Protein AF-A0A9X4EB03-F1 (afdb_monomer_lite)

pLDDT: mean 84.64, std 16.38, range [39.34, 98.44]

Sequence (100 aa):
MSERILPRVTKGRRSTFFDDPAVDQVMTFFLELMTEVMVLRDRQDTLERLLETKGTVSRADLRDLPVAPEVEAERTAERAAFVERILRIHLSPNGEQGDR

Structure (mmCIF, N/CA/C/O backbone):
data_AF-A0A9X4EB03-F1
#
_entry.id   AF-A0A9X4EB03-F1
#
loop_
_atom_site.group_PDB
_atom_site.id
_atom_site.type_symbol
_atom_site.label_atom_id
_atom_site.label_alt_id
_atom_site.label_comp_id
_atom_site.label_asym_id
_atom_site.label_entity_id
_atom_site.label_seq_id
_atom_site.pdbx_PDB_ins_code
_atom_site.Cartn_x
_atom_site.Cartn_y
_atom_site.Cartn_z
_atom_site.occupancy
_atom_site.B_iso_or_equiv
_atom_site.auth_seq_id
_atom_site.auth_comp_id
_atom_site.auth_asym_id
_atom_site.auth_atom_id
_atom_site.pdbx_PDB_model_num
ATOM 1 N N . MET A 1 1 ? 36.763 43.383 -21.157 1.00 45.19 1 MET A N 1
ATOM 2 C CA . MET A 1 1 ? 36.125 42.360 -20.301 1.00 45.19 1 MET A CA 1
ATOM 3 C C . MET A 1 1 ? 35.562 41.295 -21.225 1.00 45.19 1 MET A C 1
ATOM 5 O O . MET A 1 1 ? 34.718 41.633 -22.036 1.00 45.19 1 MET A O 1
ATOM 9 N N . SER A 1 2 ? 36.122 40.082 -21.212 1.00 59.91 2 SER A N 1
ATOM 10 C CA . SER A 1 2 ? 35.742 39.018 -22.155 1.00 59.91 2 SER A CA 1
ATOM 11 C C . SER A 1 2 ? 34.514 38.274 -21.634 1.00 59.91 2 SER A C 1
ATOM 13 O O . SER A 1 2 ? 34.546 37.725 -20.531 1.00 59.91 2 SER A O 1
ATOM 15 N N . GLU A 1 3 ? 33.432 38.305 -22.404 1.00 68.00 3 GLU A N 1
ATOM 16 C CA . GLU A 1 3 ? 32.163 37.658 -22.089 1.00 68.00 3 GLU A CA 1
ATOM 17 C C . GLU A 1 3 ? 32.305 36.138 -22.261 1.00 68.00 3 GLU A C 1
ATOM 19 O O . GLU A 1 3 ? 32.491 35.622 -23.363 1.00 68.00 3 GLU A O 1
ATOM 24 N N . ARG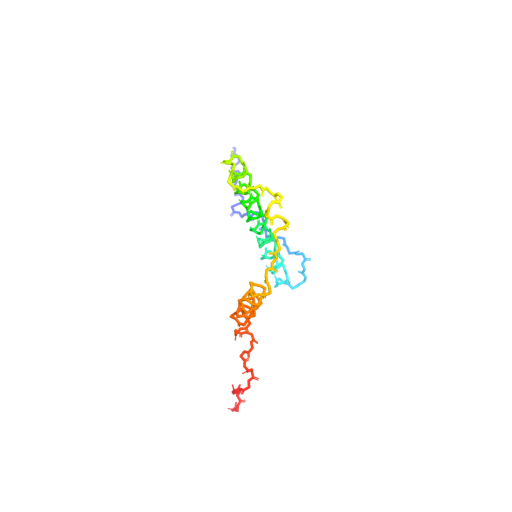 A 1 4 ? 32.277 35.395 -21.147 1.00 67.50 4 ARG A N 1
ATOM 25 C CA . ARG A 1 4 ? 32.264 33.927 -21.176 1.00 67.50 4 ARG A CA 1
ATOM 26 C C . ARG A 1 4 ? 30.849 33.446 -21.466 1.00 67.50 4 ARG A C 1
ATOM 28 O O . ARG A 1 4 ? 30.002 33.436 -20.578 1.00 67.50 4 ARG A O 1
ATOM 35 N N . ILE A 1 5 ? 30.624 32.975 -22.686 1.00 73.38 5 ILE A N 1
ATOM 36 C CA . ILE A 1 5 ? 29.410 32.240 -23.042 1.00 73.38 5 ILE A CA 1
ATOM 37 C C . ILE A 1 5 ? 29.485 30.863 -22.374 1.00 73.38 5 ILE A C 1
ATOM 39 O O . ILE A 1 5 ? 30.325 30.030 -22.718 1.00 73.38 5 ILE A O 1
ATOM 43 N N . LEU A 1 6 ? 28.624 30.634 -21.381 1.00 72.19 6 LEU A N 1
ATOM 44 C CA . LEU A 1 6 ? 28.484 29.326 -20.749 1.00 72.19 6 LEU A CA 1
ATOM 45 C C . LEU A 1 6 ? 27.738 28.379 -21.706 1.00 72.19 6 LEU A C 1
ATOM 47 O O . LEU A 1 6 ? 26.689 28.752 -22.237 1.00 72.19 6 LEU A O 1
ATOM 51 N N . PRO A 1 7 ? 28.238 27.154 -21.938 1.00 69.25 7 PRO A N 1
ATOM 52 C CA . PRO A 1 7 ? 27.573 26.205 -22.819 1.00 69.25 7 PRO A CA 1
ATOM 53 C C . PRO A 1 7 ? 26.194 25.826 -22.253 1.00 69.25 7 PRO A C 1
ATOM 55 O O . PRO A 1 7 ? 26.094 25.263 -21.165 1.00 69.25 7 PRO A O 1
ATOM 58 N N . ARG A 1 8 ? 25.124 26.100 -23.013 1.00 69.00 8 ARG A N 1
ATOM 59 C CA . ARG A 1 8 ? 23.739 25.660 -22.738 1.00 69.00 8 ARG A CA 1
ATOM 60 C C . ARG A 1 8 ? 23.533 24.192 -23.123 1.00 69.00 8 ARG A C 1
ATOM 62 O O . ARG A 1 8 ? 22.614 23.856 -23.864 1.00 69.00 8 ARG A O 1
ATOM 69 N N . VAL A 1 9 ? 24.402 23.311 -22.647 1.00 65.19 9 VAL A N 1
ATOM 70 C CA . VAL A 1 9 ? 24.180 21.867 -22.755 1.00 65.19 9 VAL A CA 1
ATOM 71 C C . VAL A 1 9 ? 24.068 21.343 -21.338 1.00 65.19 9 VAL A C 1
ATOM 73 O O . VAL A 1 9 ? 24.990 21.503 -20.539 1.00 65.19 9 VAL A O 1
ATOM 76 N N . THR A 1 10 ? 22.918 20.767 -20.999 1.00 62.00 10 THR A N 1
ATOM 77 C CA . THR A 1 10 ? 22.699 20.135 -19.698 1.00 62.00 10 THR A CA 1
ATOM 78 C C . THR A 1 10 ? 23.728 19.020 -19.527 1.00 62.00 10 THR A C 1
ATOM 80 O O . THR A 1 10 ? 23.679 18.003 -20.220 1.00 62.00 10 THR A O 1
ATOM 83 N N . LYS A 1 11 ? 24.699 19.213 -18.629 1.00 55.19 11 LYS A N 1
ATOM 84 C CA . LYS A 1 11 ? 25.614 18.147 -18.210 1.00 55.19 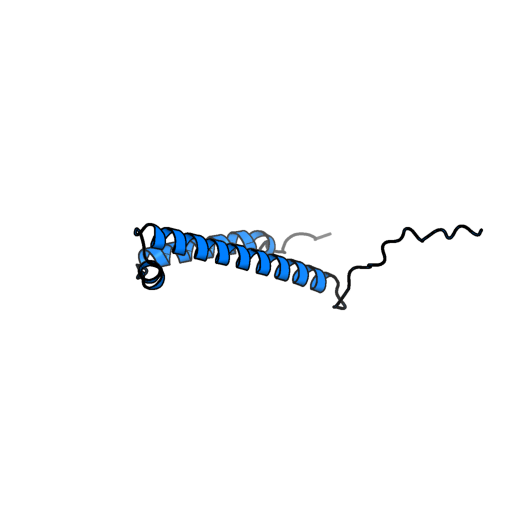11 LYS A CA 1
ATOM 85 C C . LYS A 1 11 ? 24.792 17.110 -17.451 1.00 55.19 11 LYS A C 1
ATOM 87 O O . LYS A 1 11 ? 24.406 17.345 -16.315 1.00 55.19 11 LYS A O 1
ATOM 92 N N . GLY A 1 12 ? 24.500 15.996 -18.110 1.00 63.28 12 GLY A N 1
ATOM 93 C CA . GLY A 1 12 ? 23.712 14.918 -17.525 1.00 63.28 12 GLY A CA 1
ATOM 94 C C . GLY A 1 12 ? 23.161 13.994 -18.594 1.00 63.28 12 GLY A C 1
ATOM 95 O O . GLY A 1 12 ? 21.950 13.875 -18.742 1.00 63.28 12 GLY A O 1
ATOM 96 N N . ARG A 1 13 ? 24.036 13.335 -19.367 1.00 60.91 13 ARG A N 1
ATOM 97 C CA . ARG A 1 13 ? 23.601 12.088 -20.007 1.00 60.91 13 ARG A CA 1
ATOM 98 C C . ARG A 1 13 ? 23.165 11.174 -18.854 1.00 60.91 13 ARG A C 1
ATOM 100 O O . ARG A 1 13 ? 23.922 11.046 -17.892 1.00 60.91 13 ARG A O 1
ATOM 107 N N . ARG A 1 14 ? 21.937 10.643 -18.906 1.00 67.00 14 ARG A N 1
ATOM 108 C CA . ARG A 1 14 ? 21.396 9.729 -17.885 1.00 67.00 14 ARG A CA 1
ATOM 109 C C . ARG A 1 14 ? 22.449 8.654 -17.604 1.00 67.00 14 ARG A C 1
ATOM 111 O O . ARG A 1 14 ? 23.009 8.116 -18.557 1.00 67.00 14 ARG A O 1
ATOM 118 N N . SER A 1 15 ? 22.769 8.427 -16.329 1.00 72.88 15 SER A N 1
ATOM 119 C CA . SER A 1 15 ? 23.744 7.400 -15.952 1.00 72.88 15 SER A CA 1
ATOM 120 C C . SER A 1 15 ? 23.246 6.058 -16.475 1.00 72.88 15 SER A C 1
ATOM 122 O O . SER A 1 15 ? 22.121 5.673 -16.161 1.00 72.88 15 SER A O 1
ATOM 124 N N . THR A 1 16 ? 24.053 5.405 -17.304 1.00 79.00 16 THR A N 1
ATOM 125 C CA . THR A 1 16 ? 23.818 4.042 -17.781 1.00 79.00 16 THR A CA 1
ATOM 126 C C . THR A 1 16 ? 24.635 3.110 -16.904 1.00 79.00 16 THR A C 1
ATOM 128 O O . THR A 1 16 ? 25.852 3.294 -16.806 1.00 79.00 16 THR A O 1
ATOM 131 N N . PHE A 1 17 ? 23.986 2.169 -16.229 1.00 84.38 17 PHE A N 1
ATOM 132 C CA . PHE A 1 17 ? 24.655 1.247 -15.311 1.00 84.38 17 PHE A CA 1
ATOM 133 C C . PHE A 1 17 ? 24.879 -0.128 -15.939 1.00 84.38 17 PHE A C 1
ATOM 135 O O . PHE A 1 17 ? 25.801 -0.828 -15.525 1.00 84.38 17 PHE A O 1
ATOM 142 N N . PHE A 1 18 ? 24.079 -0.491 -16.943 1.00 89.56 18 PHE A N 1
ATOM 143 C CA . PHE A 1 18 ? 24.164 -1.774 -17.636 1.00 89.56 18 PHE A CA 1
ATOM 144 C C . PHE A 1 18 ? 24.461 -1.600 -19.127 1.00 89.56 18 PHE A C 1
ATOM 146 O O . PHE A 1 18 ? 24.215 -0.544 -19.710 1.00 89.56 18 PHE A O 1
ATOM 153 N N . ASP A 1 19 ? 24.979 -2.667 -19.742 1.00 90.06 19 ASP A N 1
ATOM 154 C CA . ASP A 1 19 ? 25.296 -2.691 -21.175 1.00 90.06 19 ASP A CA 1
ATOM 155 C C . ASP A 1 19 ? 24.038 -2.589 -22.049 1.00 90.06 19 ASP A C 1
ATOM 157 O O . ASP A 1 19 ? 24.069 -1.967 -23.111 1.00 90.06 19 ASP A O 1
ATOM 161 N N . ASP A 1 20 ? 22.927 -3.178 -21.594 1.00 91.81 20 ASP A N 1
ATOM 162 C CA . ASP A 1 20 ? 21.619 -3.061 -22.235 1.00 91.81 20 ASP A CA 1
ATOM 163 C C . ASP A 1 20 ? 20.799 -1.933 -21.571 1.00 91.81 20 ASP A C 1
ATOM 165 O O . ASP A 1 20 ? 20.373 -2.078 -20.417 1.0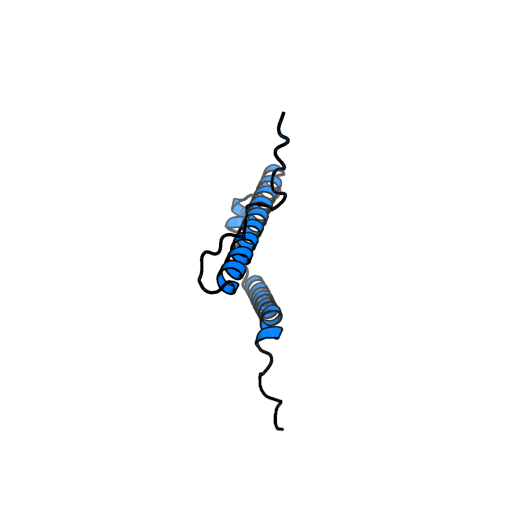0 91.81 20 ASP A O 1
ATOM 169 N N . PRO A 1 21 ? 20.513 -0.826 -22.288 1.00 88.19 21 PRO A N 1
ATOM 170 C CA . PRO A 1 21 ? 19.698 0.275 -21.775 1.00 88.19 21 PRO A CA 1
ATOM 171 C C . PRO A 1 21 ? 18.290 -0.142 -21.328 1.00 88.19 21 PRO A C 1
ATOM 173 O O . PRO A 1 21 ? 17.677 0.551 -20.511 1.00 88.19 21 PRO A O 1
ATOM 176 N N . ALA A 1 22 ? 17.757 -1.258 -21.839 1.00 91.38 22 ALA A N 1
ATOM 177 C CA . ALA A 1 22 ? 16.469 -1.785 -21.402 1.00 91.38 22 ALA A CA 1
ATOM 178 C C . ALA A 1 22 ? 16.496 -2.199 -19.921 1.00 91.38 22 ALA A C 1
ATOM 180 O O . ALA A 1 22 ? 15.501 -2.020 -19.217 1.00 91.38 22 ALA A O 1
ATOM 181 N N . VAL A 1 23 ? 17.636 -2.680 -19.416 1.00 93.44 23 VAL A N 1
ATOM 182 C CA . VAL A 1 23 ? 17.792 -3.083 -18.010 1.00 93.44 23 VAL A CA 1
ATOM 183 C C . VAL A 1 23 ? 17.749 -1.861 -17.093 1.00 93.44 23 VAL A C 1
ATOM 185 O O . VAL A 1 23 ? 17.013 -1.862 -16.107 1.00 93.44 23 VAL A O 1
ATOM 188 N N . ASP A 1 24 ? 18.449 -0.781 -17.451 1.00 90.50 24 ASP A N 1
ATOM 189 C CA . ASP A 1 24 ? 18.387 0.494 -16.719 1.00 90.50 24 ASP A CA 1
ATOM 190 C C . ASP A 1 24 ? 16.955 1.059 -16.664 1.00 90.50 24 ASP A C 1
ATOM 192 O O . ASP A 1 24 ? 16.516 1.617 -15.649 1.00 90.50 24 ASP A O 1
ATOM 196 N N . GLN A 1 25 ? 16.198 0.894 -17.752 1.00 90.81 25 GLN A N 1
ATOM 197 C CA . GLN A 1 25 ? 14.808 1.331 -17.828 1.00 90.81 25 GLN A CA 1
ATOM 198 C C . GLN A 1 25 ? 13.895 0.502 -16.912 1.00 90.81 25 GLN A C 1
ATOM 200 O O . GLN A 1 25 ? 13.095 1.075 -16.172 1.00 90.81 25 GLN A O 1
ATOM 205 N N . VAL A 1 26 ? 14.040 -0.827 -16.906 1.00 94.31 26 VAL A N 1
ATOM 206 C CA . VAL A 1 26 ? 13.285 -1.714 -16.005 1.00 94.31 26 VAL A CA 1
ATOM 207 C C . VAL A 1 26 ? 13.624 -1.429 -14.542 1.00 94.31 26 VAL A C 1
ATOM 209 O O . VAL A 1 26 ? 12.718 -1.345 -13.715 1.00 94.31 26 VAL A O 1
ATOM 212 N N . MET A 1 27 ? 14.900 -1.203 -14.219 1.00 93.56 27 MET A N 1
ATOM 213 C CA . MET A 1 27 ? 15.317 -0.827 -12.865 1.00 93.56 27 MET A CA 1
ATOM 214 C C . MET A 1 27 ? 14.707 0.504 -12.424 1.00 93.56 27 MET A C 1
ATOM 216 O O . MET A 1 27 ? 14.289 0.630 -11.276 1.00 93.56 27 MET A O 1
ATOM 220 N N . THR A 1 28 ? 14.594 1.477 -13.334 1.00 92.31 28 THR A N 1
ATOM 221 C CA . THR A 1 28 ? 13.887 2.736 -13.051 1.00 92.31 28 THR A CA 1
ATOM 222 C C . THR A 1 28 ? 12.430 2.462 -12.678 1.00 92.31 28 THR A C 1
ATOM 224 O O . THR A 1 28 ? 11.986 2.902 -11.621 1.00 92.31 28 THR A O 1
ATOM 227 N N . PHE A 1 29 ? 11.702 1.699 -13.500 1.00 94.75 29 PHE A N 1
ATOM 228 C CA . PHE A 1 29 ? 10.302 1.365 -13.219 1.00 94.75 29 PHE A CA 1
ATOM 229 C C . PHE A 1 29 ? 10.138 0.599 -11.907 1.00 94.75 29 PHE A C 1
ATOM 231 O O . PHE A 1 29 ? 9.184 0.828 -11.169 1.00 94.75 29 PHE A O 1
ATOM 238 N N . PHE A 1 30 ? 11.077 -0.293 -11.593 1.00 96.44 30 PHE A N 1
ATOM 239 C CA . PHE A 1 30 ? 11.063 -1.040 -10.344 1.00 96.44 30 PHE A CA 1
ATOM 240 C C . PHE A 1 30 ? 11.257 -0.127 -9.129 1.00 96.44 30 PHE A C 1
ATOM 242 O O . PHE A 1 30 ? 10.512 -0.244 -8.159 1.00 96.44 30 PHE A O 1
ATOM 249 N N . LEU A 1 31 ? 12.204 0.815 -9.190 1.00 95.69 31 LEU A N 1
ATOM 250 C CA . LEU A 1 31 ? 12.416 1.797 -8.124 1.00 95.69 31 LEU A CA 1
ATOM 251 C C . LEU A 1 31 ? 11.189 2.694 -7.924 1.00 95.69 31 LEU A C 1
ATOM 253 O O . LEU A 1 31 ? 10.758 2.877 -6.788 1.00 95.69 31 LEU A O 1
ATOM 257 N N . GLU A 1 32 ? 10.599 3.199 -9.009 1.00 96.69 32 GLU A N 1
ATOM 258 C CA . GLU A 1 32 ? 9.363 3.991 -8.957 1.00 96.69 32 GLU A CA 1
ATOM 259 C C . GLU A 1 32 ? 8.219 3.186 -8.323 1.00 96.69 32 GLU A C 1
ATOM 261 O O . GLU A 1 32 ? 7.563 3.660 -7.396 1.00 96.69 32 GLU A O 1
ATOM 266 N N . LEU A 1 33 ? 8.036 1.928 -8.738 1.00 9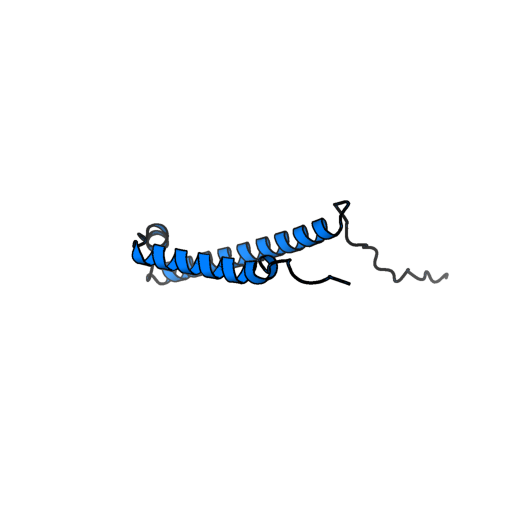7.75 33 LEU A N 1
ATOM 267 C CA . LEU A 1 33 ? 7.031 1.040 -8.156 1.00 97.75 33 LEU A CA 1
ATOM 268 C C . LEU A 1 33 ? 7.277 0.791 -6.661 1.00 97.75 33 LEU A C 1
ATOM 270 O O . LEU A 1 33 ? 6.330 0.805 -5.877 1.00 97.75 33 LEU A O 1
ATOM 274 N N . MET A 1 34 ? 8.528 0.582 -6.241 1.00 97.75 34 MET A N 1
ATOM 275 C CA . MET A 1 34 ? 8.872 0.432 -4.823 1.00 97.75 34 MET A CA 1
ATOM 276 C C . MET A 1 34 ? 8.519 1.686 -4.019 1.00 97.75 34 MET A C 1
ATOM 278 O O . MET A 1 34 ? 7.995 1.567 -2.909 1.00 97.75 34 MET A O 1
ATOM 282 N N . THR A 1 35 ? 8.780 2.874 -4.570 1.00 97.94 35 THR A N 1
ATOM 283 C CA . THR A 1 35 ? 8.401 4.144 -3.941 1.00 97.94 35 THR A CA 1
ATOM 284 C C . THR A 1 35 ? 6.888 4.244 -3.774 1.00 97.94 35 THR A C 1
ATOM 286 O O . THR A 1 35 ? 6.422 4.519 -2.670 1.00 97.94 35 THR A O 1
ATOM 289 N N . GLU A 1 36 ? 6.113 3.938 -4.812 1.00 98.12 36 GLU A N 1
ATOM 290 C CA . GLU A 1 36 ? 4.648 3.956 -4.732 1.00 98.12 36 GLU A CA 1
ATOM 291 C C . GLU A 1 36 ? 4.108 2.930 -3.720 1.00 98.12 36 GLU A C 1
ATOM 293 O O . GLU A 1 36 ? 3.209 3.233 -2.934 1.00 98.12 36 GLU A O 1
ATOM 298 N N . VAL A 1 37 ? 4.696 1.729 -3.653 1.00 98.38 37 VAL A N 1
ATOM 299 C CA . VAL A 1 37 ? 4.340 0.721 -2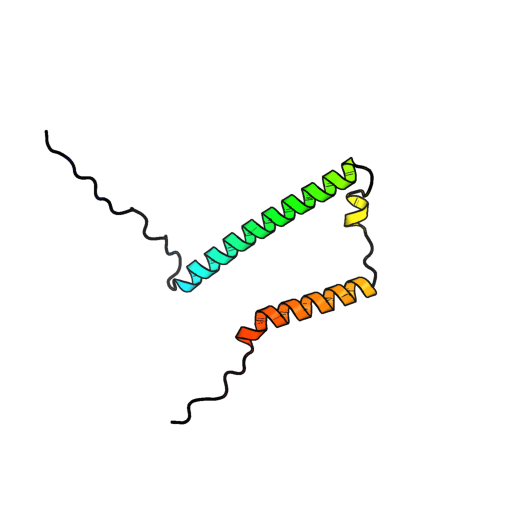.639 1.00 98.38 37 VAL A CA 1
ATOM 300 C C . VAL A 1 37 ? 4.617 1.229 -1.221 1.00 98.38 37 VAL A C 1
ATOM 302 O O . VAL A 1 37 ? 3.819 0.966 -0.319 1.00 98.38 37 VAL A O 1
ATOM 305 N N . MET A 1 38 ? 5.713 1.961 -1.005 1.00 98.25 38 MET A N 1
ATOM 306 C CA . MET A 1 38 ? 6.014 2.563 0.297 1.00 98.25 38 MET A CA 1
ATOM 307 C C . MET A 1 38 ? 4.972 3.624 0.673 1.00 98.25 38 MET A C 1
ATOM 309 O O . MET A 1 38 ? 4.429 3.579 1.773 1.00 98.25 38 MET A O 1
ATOM 313 N N . VAL A 1 39 ? 4.611 4.509 -0.261 1.00 98.31 39 VAL A N 1
ATOM 314 C CA . VAL A 1 39 ? 3.573 5.533 -0.043 1.00 98.31 39 VAL A CA 1
ATOM 315 C C . VAL A 1 39 ? 2.223 4.893 0.301 1.00 98.31 39 VAL A C 1
ATOM 317 O O . VAL A 1 39 ? 1.522 5.358 1.204 1.00 98.31 39 VAL A O 1
ATOM 320 N N . LEU A 1 40 ? 1.855 3.801 -0.377 1.00 98.44 40 LEU A N 1
ATOM 321 C CA . LEU A 1 40 ? 0.636 3.052 -0.064 1.00 98.44 40 LEU A CA 1
ATOM 322 C C . LEU A 1 40 ? 0.678 2.448 1.345 1.00 98.44 40 LEU A C 1
ATOM 324 O O . LEU A 1 40 ? -0.323 2.535 2.058 1.00 98.44 40 LEU A O 1
ATOM 328 N N . ARG A 1 41 ? 1.820 1.892 1.769 1.00 97.44 41 ARG A N 1
ATOM 329 C CA . ARG A 1 41 ? 2.008 1.351 3.127 1.00 97.44 41 ARG A CA 1
ATOM 330 C C . ARG A 1 41 ? 1.913 2.437 4.198 1.00 97.44 41 ARG A C 1
ATOM 332 O O . ARG A 1 41 ? 1.215 2.238 5.188 1.00 97.44 41 ARG A O 1
ATOM 339 N N . ASP A 1 42 ? 2.530 3.595 3.981 1.00 98.25 42 ASP A N 1
ATOM 340 C CA . ASP A 1 42 ? 2.461 4.727 4.917 1.00 98.25 42 ASP A CA 1
ATOM 341 C C . ASP A 1 42 ? 1.027 5.257 5.050 1.00 98.25 42 ASP A C 1
ATOM 343 O O . ASP A 1 42 ? 0.546 5.575 6.144 1.00 98.25 42 ASP A O 1
ATOM 347 N N . ARG A 1 43 ? 0.295 5.305 3.931 1.00 97.94 43 ARG A N 1
ATOM 348 C CA . ARG A 1 43 ? -1.124 5.660 3.937 1.00 97.94 43 ARG A CA 1
ATOM 349 C C . ARG A 1 43 ? -1.963 4.621 4.684 1.00 97.94 43 ARG A C 1
ATOM 351 O O . ARG A 1 43 ? -2.872 5.016 5.409 1.00 97.94 43 ARG A O 1
ATOM 358 N N . GLN A 1 44 ? -1.676 3.327 4.530 1.00 96.69 44 GLN A N 1
ATOM 359 C CA . GLN A 1 44 ? -2.341 2.262 5.288 1.00 96.69 44 GLN A CA 1
ATOM 360 C C . GLN A 1 44 ? -2.090 2.408 6.795 1.00 96.69 44 GLN A C 1
ATOM 362 O O . GLN A 1 44 ? -3.061 2.503 7.539 1.00 96.69 44 GLN A O 1
ATOM 367 N N . ASP A 1 45 ? -0.838 2.556 7.241 1.00 96.06 45 ASP A N 1
ATOM 368 C CA . ASP A 1 45 ? -0.510 2.776 8.664 1.00 96.06 45 ASP A CA 1
ATOM 369 C C . ASP A 1 45 ? -1.218 4.021 9.224 1.00 96.06 45 ASP A C 1
ATOM 371 O O . ASP A 1 45 ? -1.795 3.991 10.314 1.00 96.06 45 ASP A O 1
ATOM 375 N N . THR A 1 46 ? -1.270 5.106 8.445 1.00 97.00 46 THR A N 1
ATOM 376 C CA . THR A 1 46 ? -2.001 6.322 8.830 1.00 97.00 46 THR A CA 1
ATOM 377 C C . THR A 1 46 ? -3.493 6.050 9.045 1.00 97.00 46 THR A C 1
ATOM 379 O O . THR A 1 46 ? -4.077 6.535 10.018 1.00 97.00 46 THR A O 1
ATOM 382 N N . LEU A 1 47 ? -4.126 5.274 8.158 1.00 96.44 47 LEU A N 1
ATOM 383 C CA . LEU A 1 47 ? -5.535 4.894 8.288 1.00 96.44 47 LEU A CA 1
ATOM 384 C C . LEU A 1 47 ? -5.765 4.029 9.530 1.00 96.44 47 LEU A C 1
ATOM 386 O O . LEU A 1 47 ? -6.692 4.302 10.290 1.00 96.44 47 LEU A O 1
ATOM 390 N N . GLU A 1 48 ? -4.907 3.041 9.772 1.00 95.38 48 GLU A N 1
ATOM 391 C CA . GLU A 1 48 ? -4.992 2.168 10.945 1.00 95.38 48 GLU A CA 1
ATOM 392 C C . GLU A 1 48 ? -4.881 2.957 12.257 1.00 95.38 48 GLU A C 1
ATOM 394 O O . GLU A 1 48 ? -5.692 2.788 13.168 1.00 95.38 48 GLU A O 1
ATOM 399 N N . ARG A 1 49 ? -3.932 3.898 12.339 1.00 95.25 49 ARG A N 1
ATOM 400 C CA . ARG A 1 49 ? -3.775 4.786 13.503 1.00 95.25 49 ARG A CA 1
ATOM 401 C C . ARG A 1 49 ? -4.971 5.701 13.706 1.00 95.25 49 ARG A C 1
ATOM 403 O O . ARG A 1 49 ? -5.348 5.972 14.847 1.00 95.25 49 ARG A O 1
ATOM 410 N N . LEU A 1 50 ? -5.561 6.199 12.621 1.00 96.75 50 LEU A N 1
ATOM 411 C CA . LEU A 1 50 ? -6.744 7.048 12.694 1.00 96.75 50 LEU A CA 1
ATOM 412 C C . LEU A 1 50 ? -7.960 6.262 13.202 1.00 96.75 50 LEU A C 1
ATOM 414 O O . LEU A 1 50 ? -8.717 6.793 14.014 1.00 96.75 50 LEU A O 1
ATOM 418 N N . LEU A 1 51 ? -8.138 5.016 12.753 1.00 96.00 51 LEU A N 1
ATOM 419 C CA . LEU A 1 51 ? -9.199 4.119 13.225 1.00 96.00 51 LEU A CA 1
ATOM 420 C C . LEU A 1 51 ? -9.039 3.785 14.713 1.00 96.00 51 LEU A C 1
ATOM 422 O O . LEU A 1 51 ? -10.011 3.873 15.465 1.00 96.00 51 LEU A O 1
ATOM 426 N N . GLU A 1 52 ? -7.813 3.489 15.146 1.00 95.00 52 GLU A N 1
ATOM 427 C CA . GLU A 1 52 ? -7.504 3.208 16.551 1.00 95.00 52 GLU A CA 1
ATOM 428 C C . GLU A 1 52 ? -7.736 4.446 17.429 1.00 95.00 52 GLU A C 1
ATOM 430 O O . GLU A 1 52 ? -8.397 4.365 18.461 1.00 95.00 52 GLU A O 1
ATOM 435 N N . THR A 1 53 ? -7.290 5.623 16.977 1.00 95.06 53 THR A N 1
ATOM 436 C CA . THR A 1 53 ? -7.501 6.903 17.682 1.00 95.06 53 THR A CA 1
ATOM 437 C C . THR A 1 53 ? -8.985 7.247 17.825 1.00 95.06 53 THR A C 1
ATOM 439 O O . THR A 1 53 ? -9.397 7.831 18.825 1.00 95.06 53 THR A O 1
ATOM 442 N N . LYS A 1 54 ? -9.808 6.884 16.835 1.00 94.81 54 LYS A N 1
ATOM 443 C CA . LYS A 1 54 ? -11.267 7.062 16.877 1.00 94.81 54 LYS A CA 1
ATOM 444 C C . LYS A 1 54 ? -11.990 5.974 17.679 1.00 94.81 54 LYS A C 1
ATOM 446 O O . LYS A 1 54 ? -13.202 6.075 17.848 1.00 94.81 54 LYS A O 1
ATOM 451 N N . GLY A 1 55 ? -11.272 4.962 18.169 1.00 90.62 55 GLY A N 1
ATOM 452 C CA . GLY A 1 55 ? -11.805 3.896 19.016 1.00 90.62 55 GLY A CA 1
ATOM 453 C C . GLY A 1 55 ? -12.709 2.895 18.295 1.00 90.62 55 GLY A C 1
ATOM 454 O O . GLY A 1 55 ? -13.480 2.208 18.956 1.00 90.62 55 GLY A O 1
ATOM 455 N N . THR A 1 56 ? -12.662 2.821 16.959 1.00 91.38 56 THR A N 1
ATOM 456 C CA . THR A 1 56 ? -13.544 1.928 16.185 1.00 91.38 56 THR A CA 1
ATOM 457 C C . THR A 1 56 ? -12.941 0.550 15.954 1.00 91.38 56 THR A C 1
ATOM 459 O O . THR A 1 56 ? -13.644 -0.448 16.055 1.00 91.38 56 THR A O 1
ATOM 462 N N . VAL A 1 57 ? -11.656 0.500 15.600 1.00 92.81 57 VAL A N 1
ATOM 463 C CA . VAL A 1 57 ? -10.925 -0.730 15.270 1.00 92.81 57 VAL A CA 1
ATOM 464 C C . VAL A 1 57 ? -9.500 -0.551 15.774 1.00 92.81 57 VAL A C 1
ATOM 466 O O . VAL A 1 57 ? -8.870 0.454 15.439 1.00 92.81 57 VAL A O 1
ATOM 469 N N . SER A 1 58 ? -8.992 -1.482 16.580 1.00 92.94 58 SER A N 1
ATOM 470 C CA . SER A 1 58 ? -7.596 -1.437 17.018 1.00 92.94 58 SER A CA 1
ATOM 471 C C . SER A 1 58 ? -6.664 -2.019 15.957 1.00 92.94 58 SER A C 1
ATOM 473 O O . SER A 1 58 ? -7.062 -2.819 15.106 1.00 92.94 58 SER A O 1
ATOM 475 N N . ARG A 1 59 ? -5.375 -1.672 16.027 1.00 92.38 59 ARG A N 1
ATOM 476 C CA . ARG A 1 59 ? -4.373 -2.301 15.149 1.00 92.38 59 ARG A CA 1
ATOM 477 C C . ARG A 1 59 ? -4.220 -3.800 15.411 1.00 92.38 59 ARG A C 1
ATOM 479 O O . ARG A 1 59 ? -3.879 -4.546 14.497 1.00 92.38 59 ARG A O 1
ATOM 486 N N . ALA A 1 60 ? -4.482 -4.247 16.640 1.00 91.69 60 ALA A N 1
ATOM 487 C CA . ALA A 1 60 ? -4.494 -5.668 16.975 1.00 91.69 60 ALA A CA 1
ATOM 488 C C . ALA A 1 60 ? -5.653 -6.394 16.277 1.00 91.69 60 ALA A C 1
ATOM 490 O O . ALA A 1 60 ? -5.418 -7.435 15.672 1.00 91.69 60 ALA A O 1
ATOM 491 N N . ASP A 1 61 ? -6.852 -5.801 16.264 1.00 91.50 61 ASP A N 1
ATOM 492 C CA . ASP A 1 61 ? -8.022 -6.386 15.592 1.00 91.50 61 ASP A CA 1
ATOM 493 C C . ASP A 1 61 ? -7.773 -6.596 14.096 1.00 91.50 61 ASP A C 1
ATOM 495 O O . ASP A 1 61 ? -8.173 -7.615 13.548 1.00 91.50 61 ASP A O 1
ATOM 499 N N . LEU A 1 62 ? -7.091 -5.653 13.433 1.00 88.50 62 LEU A N 1
ATOM 500 C CA . LEU A 1 62 ? -6.748 -5.770 12.012 1.00 88.50 62 LEU A CA 1
ATOM 501 C C . LEU A 1 62 ? -5.676 -6.829 11.747 1.00 88.50 62 LEU A C 1
ATOM 503 O O . LEU A 1 62 ? -5.797 -7.594 10.792 1.00 88.50 62 LEU A O 1
ATOM 507 N N . ARG A 1 63 ? -4.623 -6.870 12.573 1.00 88.12 63 ARG A N 1
ATOM 508 C CA . ARG A 1 63 ? -3.510 -7.819 12.418 1.00 88.12 63 ARG A CA 1
ATOM 509 C C . ARG A 1 63 ? -3.947 -9.257 12.679 1.00 88.12 63 ARG A C 1
ATOM 511 O O . ARG A 1 63 ? -3.517 -10.162 11.969 1.00 88.12 63 ARG A O 1
ATOM 518 N N . ASP A 1 64 ? -4.767 -9.447 13.704 1.00 92.44 64 ASP A N 1
ATOM 519 C CA . ASP A 1 64 ? -5.136 -10.764 14.218 1.00 92.44 64 ASP A CA 1
ATOM 520 C C . ASP A 1 64 ? -6.503 -11.224 13.672 1.00 92.44 64 ASP A C 1
ATOM 522 O O . ASP A 1 64 ? -7.033 -12.247 14.109 1.00 92.44 64 ASP A O 1
ATOM 526 N N . LEU A 1 65 ? -7.070 -10.493 12.699 1.00 89.31 65 LEU A N 1
ATOM 527 C CA . LEU A 1 65 ? -8.334 -10.831 12.053 1.00 89.31 65 LEU A CA 1
ATOM 528 C C . LEU A 1 65 ? -8.230 -12.210 11.377 1.00 89.31 65 LEU A C 1
ATOM 530 O O . LEU A 1 65 ? -7.483 -12.356 10.402 1.00 89.31 65 LEU A O 1
ATOM 534 N N . PRO A 1 66 ? -8.993 -13.225 11.826 1.00 90.38 66 PRO A N 1
ATOM 535 C CA . PRO A 1 66 ? -9.007 -14.511 11.154 1.00 90.38 66 PRO A CA 1
ATOM 536 C C . PRO A 1 66 ? -9.628 -14.342 9.771 1.00 90.38 66 PRO A C 1
ATOM 538 O O . PRO A 1 66 ? -10.721 -13.788 9.630 1.00 90.38 66 PRO A O 1
ATOM 541 N N . VAL A 1 67 ? -8.947 -14.840 8.740 1.00 89.56 67 VAL A N 1
ATOM 542 C CA . VAL A 1 67 ? -9.523 -14.827 7.399 1.00 89.56 67 VAL A CA 1
ATOM 543 C C . VAL A 1 67 ? -10.366 -16.077 7.201 1.00 89.56 67 VAL A C 1
ATOM 545 O O . VAL A 1 67 ? -9.862 -17.198 7.273 1.00 89.56 67 VAL A O 1
ATOM 548 N N . ALA A 1 68 ? -11.662 -15.876 6.965 1.00 94.75 68 ALA A N 1
ATOM 549 C CA . ALA A 1 68 ? -12.578 -16.959 6.645 1.00 94.75 68 ALA A CA 1
ATOM 550 C C . ALA A 1 68 ? -12.192 -17.621 5.303 1.00 94.75 68 ALA A C 1
ATOM 552 O O . ALA A 1 68 ? -11.736 -16.916 4.392 1.00 94.75 68 ALA A O 1
ATOM 553 N N . PRO A 1 69 ? -12.388 -18.944 5.142 1.00 95.12 69 PRO A N 1
ATOM 554 C CA . PRO A 1 69 ? -12.056 -19.657 3.905 1.00 95.12 69 PRO A CA 1
ATOM 555 C C . PRO A 1 69 ? -12.674 -19.031 2.648 1.00 95.12 69 PRO A C 1
ATOM 557 O O . PRO A 1 69 ? -12.035 -18.985 1.599 1.00 95.12 69 PRO A O 1
ATOM 560 N N . GLU A 1 70 ? -13.891 -18.502 2.761 1.00 95.94 70 GLU A N 1
ATOM 561 C CA . GLU A 1 70 ? -14.623 -17.865 1.666 1.00 95.94 70 GLU A CA 1
ATOM 562 C C . GLU A 1 70 ? -13.934 -16.573 1.203 1.00 95.94 70 GLU A C 1
ATOM 564 O O . GLU A 1 70 ? -13.804 -16.334 0.003 1.00 95.94 70 GLU A O 1
ATOM 569 N N . VAL A 1 71 ? -13.421 -15.778 2.148 1.00 95.19 71 VAL A N 1
ATOM 570 C CA . VAL A 1 71 ? -12.704 -14.524 1.863 1.00 95.19 71 VAL A CA 1
ATOM 571 C C . VAL A 1 71 ? -11.351 -14.804 1.206 1.00 95.19 71 VAL A C 1
ATOM 573 O O . VAL A 1 71 ? -10.950 -14.096 0.283 1.00 95.19 71 VAL A O 1
ATOM 576 N N . GLU A 1 72 ? -10.630 -15.847 1.629 1.00 94.69 72 GLU A N 1
ATOM 577 C CA . GLU A 1 72 ? -9.390 -16.232 0.940 1.00 94.69 72 GLU A CA 1
ATOM 578 C C . GLU A 1 72 ? -9.645 -16.791 -0.467 1.00 94.69 72 GLU A C 1
ATOM 580 O O . GLU A 1 72 ? -8.849 -16.536 -1.378 1.00 94.69 72 GLU A O 1
ATOM 585 N N . ALA A 1 73 ? -10.756 -17.502 -0.681 1.00 96.62 73 ALA A N 1
ATOM 586 C CA . ALA A 1 73 ? -11.147 -17.967 -2.010 1.00 96.62 73 ALA A CA 1
ATOM 587 C C . ALA A 1 73 ? -11.446 -16.791 -2.957 1.00 96.62 73 ALA A C 1
ATOM 589 O O . ALA A 1 73 ? -10.930 -16.765 -4.077 1.00 96.62 73 ALA A O 1
ATOM 590 N N . GLU A 1 74 ? -12.196 -15.787 -2.489 1.00 96.62 74 GLU A N 1
ATOM 591 C CA . GLU A 1 74 ? -12.460 -14.542 -3.223 1.00 96.62 74 GLU A CA 1
ATOM 592 C C . GLU A 1 74 ? -11.152 -13.834 -3.600 1.00 96.62 74 GLU A C 1
ATOM 594 O O . GLU A 1 74 ? -10.877 -13.608 -4.781 1.00 96.62 74 GLU A O 1
ATOM 599 N N . ARG A 1 75 ? -10.271 -13.596 -2.621 1.00 96.38 75 ARG A N 1
ATOM 600 C CA . ARG A 1 75 ? -8.963 -12.964 -2.854 1.00 96.38 75 ARG A CA 1
ATOM 601 C C . ARG A 1 75 ? -8.102 -13.745 -3.841 1.00 96.38 75 ARG A C 1
ATOM 603 O O . ARG A 1 75 ? -7.374 -13.155 -4.639 1.00 96.38 75 ARG A O 1
ATOM 610 N N . THR A 1 76 ? -8.139 -15.072 -3.784 1.00 96.94 76 THR A N 1
ATOM 611 C CA . THR A 1 76 ? -7.390 -15.930 -4.709 1.00 96.94 76 THR A CA 1
ATOM 612 C C . THR A 1 76 ? -7.911 -15.782 -6.136 1.00 96.94 76 THR A C 1
ATOM 614 O O . THR A 1 76 ? -7.109 -15.605 -7.056 1.00 96.94 76 THR A O 1
ATOM 617 N N . ALA A 1 77 ? -9.233 -15.782 -6.324 1.00 97.31 77 ALA A N 1
ATOM 618 C CA . ALA A 1 77 ? -9.852 -15.563 -7.628 1.00 97.31 77 ALA A CA 1
ATOM 619 C C . ALA A 1 77 ? -9.521 -14.168 -8.189 1.00 97.31 77 ALA A C 1
ATOM 621 O O . ALA A 1 77 ? -9.141 -14.040 -9.355 1.00 97.31 77 ALA A O 1
ATOM 622 N N . GLU A 1 78 ? -9.578 -13.128 -7.356 1.00 96.69 78 GLU A N 1
ATOM 623 C CA . GLU A 1 78 ? -9.223 -11.763 -7.754 1.00 96.69 78 GLU A CA 1
ATOM 624 C C . GLU A 1 78 ? -7.756 -11.633 -8.178 1.00 96.69 78 GLU A C 1
ATOM 626 O O . GLU A 1 78 ? -7.461 -11.031 -9.217 1.00 96.69 78 GLU A O 1
ATOM 631 N N . ARG A 1 79 ? -6.830 -12.221 -7.407 1.00 96.75 79 ARG A N 1
ATOM 632 C CA . ARG A 1 79 ? -5.394 -12.247 -7.735 1.00 96.75 79 ARG A CA 1
ATOM 633 C C . ARG A 1 79 ? -5.144 -12.977 -9.053 1.00 96.75 79 ARG A C 1
ATOM 635 O O . ARG A 1 79 ? -4.390 -12.470 -9.881 1.00 96.75 79 ARG A O 1
ATOM 642 N N . ALA A 1 80 ? -5.795 -14.120 -9.276 1.00 95.44 80 ALA A N 1
ATOM 643 C CA . ALA A 1 80 ? -5.683 -14.863 -10.529 1.00 95.44 80 ALA A CA 1
ATOM 644 C C . ALA A 1 80 ? -6.163 -14.021 -11.724 1.00 95.44 80 ALA A C 1
ATOM 646 O O . ALA A 1 80 ? -5.431 -13.863 -12.700 1.00 95.44 80 ALA A O 1
ATOM 647 N N . ALA A 1 81 ? -7.334 -13.390 -11.608 1.00 95.12 81 ALA A N 1
ATOM 648 C CA . ALA A 1 81 ? -7.872 -12.519 -12.650 1.00 95.12 81 ALA A CA 1
ATOM 649 C C . ALA A 1 81 ? -6.984 -11.285 -12.902 1.00 95.12 81 ALA A C 1
ATOM 651 O O . ALA A 1 81 ? -6.875 -10.806 -14.031 1.00 95.12 81 ALA A O 1
ATOM 652 N N . PHE A 1 82 ? -6.347 -10.741 -11.862 1.00 93.56 82 PHE A N 1
ATOM 653 C CA . PHE A 1 82 ? -5.391 -9.641 -11.992 1.00 93.56 82 PHE A CA 1
ATOM 654 C C . PHE A 1 82 ? -4.145 -10.052 -12.781 1.00 93.56 82 PHE A C 1
ATOM 656 O O . PHE A 1 82 ? -3.771 -9.359 -13.728 1.00 93.56 82 PHE A O 1
ATOM 663 N N . VAL A 1 83 ? -3.549 -11.197 -12.439 1.00 93.75 83 VAL A N 1
ATOM 664 C CA . VAL A 1 83 ? -2.397 -11.751 -13.163 1.00 93.75 83 VAL A CA 1
ATOM 665 C C . VAL A 1 83 ? -2.758 -12.028 -14.621 1.00 93.75 83 VAL A C 1
ATOM 667 O O . VAL A 1 83 ? -2.011 -11.640 -15.516 1.00 93.75 83 VAL A O 1
ATOM 670 N N . GLU A 1 84 ? -3.927 -12.613 -14.881 1.00 93.81 84 GLU A N 1
ATOM 671 C CA . GLU A 1 84 ? -4.409 -12.858 -16.242 1.00 93.81 84 GLU A CA 1
ATOM 672 C C . GLU A 1 84 ? -4.530 -11.556 -17.051 1.00 93.81 84 GLU A C 1
ATOM 674 O O . GLU A 1 84 ? -4.081 -11.491 -18.195 1.00 93.81 84 GLU A O 1
ATOM 679 N N . ARG A 1 85 ? -5.081 -10.483 -16.462 1.00 93.00 85 ARG A N 1
ATOM 680 C CA . ARG A 1 85 ? -5.176 -9.169 -17.126 1.00 93.00 85 ARG A CA 1
ATOM 681 C C . ARG A 1 85 ? -3.807 -8.589 -17.478 1.00 93.00 85 ARG A C 1
ATOM 683 O O . ARG A 1 85 ? -3.671 -8.041 -18.568 1.00 93.00 85 ARG A O 1
ATOM 690 N N . ILE A 1 86 ? -2.820 -8.716 -16.590 1.00 89.25 86 ILE A N 1
ATOM 691 C CA . ILE A 1 86 ? -1.447 -8.247 -16.841 1.00 89.25 86 ILE A CA 1
ATOM 692 C C . ILE A 1 86 ? -0.794 -9.064 -17.957 1.00 89.25 86 ILE A C 1
ATOM 694 O O . ILE A 1 86 ? -0.210 -8.505 -18.883 1.00 89.25 86 ILE A O 1
ATOM 698 N N . LEU A 1 87 ? -0.899 -10.391 -17.884 1.00 90.56 87 LEU A N 1
ATOM 699 C CA . LEU A 1 87 ? -0.197 -11.289 -18.798 1.00 90.56 87 LEU A CA 1
ATOM 700 C C . LEU A 1 87 ? -0.882 -11.444 -20.153 1.00 90.56 87 LEU A C 1
ATOM 702 O O . LEU A 1 87 ? -0.251 -11.940 -21.080 1.00 90.56 87 LEU A O 1
ATOM 706 N N . ARG A 1 88 ? -2.128 -10.988 -20.314 1.00 87.56 88 ARG A N 1
ATOM 707 C CA . ARG A 1 88 ? -2.896 -11.092 -21.565 1.00 87.56 88 ARG A CA 1
ATOM 708 C C . ARG A 1 88 ? -2.118 -10.647 -22.806 1.00 87.56 88 ARG A C 1
ATOM 710 O O . ARG A 1 88 ? -2.209 -11.285 -23.849 1.00 87.56 88 ARG A O 1
ATOM 717 N N . ILE A 1 89 ? -1.340 -9.571 -22.693 1.00 72.31 89 ILE A N 1
ATOM 718 C CA . ILE A 1 89 ? -0.546 -9.028 -23.807 1.00 72.31 89 ILE A CA 1
ATOM 719 C C . ILE A 1 89 ? 0.667 -9.922 -24.117 1.00 72.31 89 ILE A C 1
ATOM 721 O O . ILE A 1 89 ? 1.062 -10.045 -25.271 1.00 72.31 89 ILE A O 1
ATOM 725 N N . HIS A 1 90 ? 1.221 -10.600 -23.111 1.00 70.50 90 HIS A N 1
ATOM 726 C C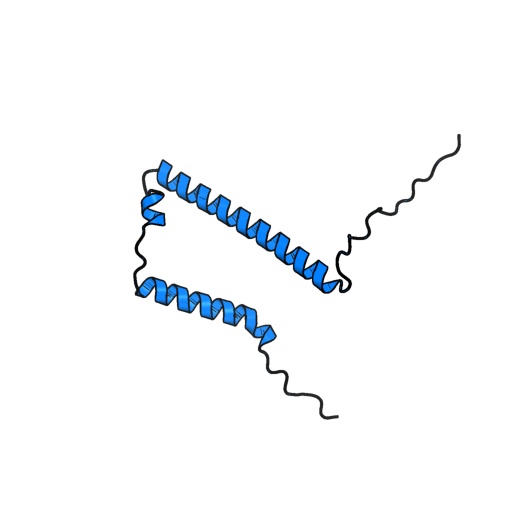A . HIS A 1 90 ? 2.397 -11.465 -23.243 1.00 70.50 90 HIS A CA 1
ATOM 727 C C . HIS A 1 90 ? 2.060 -12.926 -23.582 1.00 70.50 90 HIS A C 1
ATOM 729 O O . HIS A 1 90 ? 2.921 -13.639 -24.085 1.00 70.50 90 HIS A O 1
ATOM 735 N N . LEU A 1 91 ? 0.824 -13.368 -23.330 1.00 61.19 91 LEU A N 1
ATOM 736 C CA . LEU A 1 91 ? 0.343 -14.724 -23.624 1.00 61.19 91 LEU A CA 1
ATOM 737 C C . LEU A 1 91 ? -0.341 -14.854 -24.994 1.00 61.19 91 LEU A C 1
ATOM 739 O O . LEU A 1 91 ? -0.872 -15.919 -25.309 1.00 61.19 91 LEU A O 1
ATOM 743 N N . SER A 1 92 ? -0.357 -13.785 -25.798 1.00 53.25 92 SER A N 1
ATOM 744 C CA . SER A 1 92 ? -0.861 -13.860 -27.171 1.00 53.25 92 SER A CA 1
ATOM 745 C C . SER A 1 92 ? -0.028 -14.898 -27.934 1.00 53.25 92 SER A C 1
ATOM 747 O O . SER A 1 92 ? 1.199 -14.775 -27.946 1.00 53.25 92 SER A O 1
ATOM 749 N N . PRO A 1 93 ? -0.645 -15.944 -28.516 1.00 51.81 93 PRO A N 1
ATOM 750 C CA . PRO A 1 93 ? 0.096 -16.994 -29.189 1.00 51.81 93 PRO A CA 1
ATOM 751 C C . PRO A 1 93 ? 0.833 -16.369 -30.367 1.00 51.81 93 PRO A C 1
ATOM 753 O O . PRO A 1 93 ? 0.230 -15.921 -31.339 1.00 51.81 93 PRO A O 1
ATOM 756 N N . ASN A 1 94 ? 2.157 -16.321 -30.265 1.00 53.34 94 ASN A N 1
ATOM 757 C CA . ASN A 1 94 ? 3.005 -16.040 -31.403 1.00 53.34 94 ASN A CA 1
ATOM 758 C C . ASN A 1 94 ? 2.919 -17.274 -32.312 1.00 53.34 94 ASN A C 1
ATOM 760 O O . ASN A 1 94 ? 3.579 -18.283 -32.065 1.00 53.34 94 ASN A O 1
ATOM 764 N N . GLY A 1 95 ? 2.014 -17.232 -33.287 1.00 54.19 95 GLY A N 1
ATOM 765 C CA . GLY A 1 95 ? 1.728 -18.374 -34.140 1.00 54.19 95 GLY A CA 1
ATOM 766 C C . GLY A 1 95 ? 0.665 -18.093 -35.188 1.00 54.19 95 GLY A C 1
ATOM 767 O O . GLY A 1 95 ? -0.286 -18.850 -35.257 1.00 54.19 95 GLY A O 1
ATOM 768 N N . GLU A 1 96 ? 0.807 -17.019 -35.968 1.00 52.53 96 GLU A N 1
ATOM 769 C CA . GLU A 1 96 ? 0.379 -16.959 -37.374 1.00 52.53 96 GLU A CA 1
ATOM 770 C C . GLU A 1 96 ? 0.925 -15.676 -38.040 1.00 52.53 96 GLU A C 1
ATOM 772 O O . GLU A 1 96 ? 0.937 -14.615 -37.426 1.00 52.53 96 GLU A O 1
ATOM 777 N N . GLN A 1 97 ? 1.371 -15.809 -39.299 1.00 44.44 97 GLN A N 1
ATOM 778 C CA . GLN A 1 97 ? 2.151 -14.882 -40.153 1.00 44.44 97 GLN A CA 1
ATOM 779 C C . GLN A 1 97 ? 3.672 -14.796 -39.861 1.00 44.44 97 GLN A C 1
ATOM 781 O O . GLN A 1 97 ? 4.088 -14.442 -38.769 1.00 44.44 97 GLN A O 1
ATOM 786 N N . GLY A 1 98 ? 4.589 -15.050 -40.806 1.00 39.34 98 GLY A N 1
ATOM 787 C CA . GLY A 1 98 ? 4.459 -15.032 -42.265 1.00 39.34 98 GLY A CA 1
ATOM 788 C C . GLY A 1 98 ? 4.849 -16.336 -42.966 1.00 39.34 98 GLY A C 1
ATOM 789 O O . GLY A 1 98 ? 6.002 -16.753 -42.946 1.00 39.34 98 GLY A O 1
ATOM 790 N N . ASP A 1 99 ? 3.867 -16.914 -43.653 1.00 43.31 99 ASP A N 1
ATOM 791 C CA . ASP A 1 99 ? 4.069 -17.456 -44.993 1.00 43.31 99 ASP A CA 1
ATOM 792 C C . ASP A 1 99 ? 4.037 -16.262 -45.963 1.00 43.31 99 ASP A C 1
ATOM 794 O O . ASP A 1 99 ? 3.021 -15.555 -46.011 1.00 43.31 99 ASP A O 1
ATOM 798 N N . ARG A 1 100 ? 5.182 -15.995 -46.608 1.00 44.00 100 ARG A N 1
ATOM 799 C CA . ARG A 1 100 ? 5.416 -15.369 -47.929 1.00 44.00 100 ARG A CA 1
ATOM 800 C C . ARG A 1 100 ? 6.847 -14.853 -48.048 1.00 44.00 100 ARG A C 1
ATOM 802 O O . ARG A 1 100 ? 7.227 -13.980 -47.238 1.00 44.00 100 ARG A O 1
#

Foldseek 3Di:
DDDDDDDPDPPDPDDDPDPDVVVVVVVVVVVVVVVVVVVVVVVVVVVQVVCVVVVNAHPCCVVVPDDDPVNVVVVVVVVVVVVCVVCVVVPPPPDDDDDD

Radius of gyration: 25.13 Å; chains: 1; bounding box: 51×62×67 Å

Secondary structure (DSSP, 8-state):
----------S-PPPP-SSSHHHHHHHHHHHHHHHHHHHHHHHHHHHHHHHHHTTSS-HHHHHS-PPPHHHHHHHHHHHHHHHHHHHTTTSS--------